Protein AF-A0A660T2W5-F1 (afdb_monomer_lite)

Sequence (142 aa):
MKIISVFLLFLIPVLGWSQSFDSVVNFDLELSTLSDPLVAGKAAEDGRIVILEGLVAGSEKAESEEGEGLIVTLIGGEWIGTSDVRSYSCRVFFNEEHLNKNFSEDGLIPAGSRLLIAARVTGFNDESGIPEARMVSYRVLD

pLDDT: mean 79.67, std 14.94, range [51.22, 95.19]

Foldseek 3Di:
DPPVVVVVVVVVVVVVVVVVVPQAEDAPDELVQCLDQVSLAVLQVSQHWYKYKFFFQWKDWDADPVGTWIWTKGWDWDDPDDPDIDIGIETETEDPVQQDPPDDPVSINDGRWIKTFGWGWNGADPVVSHTYTYTPHMDTDD

Structure (mmCIF, N/CA/C/O backbone):
data_AF-A0A660T2W5-F1
#
_entry.id   AF-A0A660T2W5-F1
#
loop_
_atom_site.group_PDB
_atom_site.id
_atom_site.type_symbol
_atom_site.label_atom_id
_atom_site.label_alt_id
_atom_site.label_comp_id
_atom_site.label_asym_id
_atom_site.label_entity_id
_atom_site.label_seq_id
_atom_site.pdbx_PDB_ins_code
_atom_site.Cartn_x
_atom_site.Cartn_y
_atom_site.Cartn_z
_atom_site.occupancy
_atom_site.B_iso_or_equiv
_atom_site.auth_seq_id
_atom_site.auth_comp_id
_atom_site.auth_asym_id
_atom_site.auth_atom_id
_atom_site.pdbx_PDB_model_num
ATOM 1 N N . MET A 1 1 ? 3.055 -15.323 49.703 1.00 51.22 1 MET A N 1
ATOM 2 C CA . MET A 1 1 ? 1.930 -15.143 48.751 1.00 51.22 1 MET A CA 1
ATOM 3 C C . MET A 1 1 ? 1.806 -13.703 48.209 1.00 51.22 1 MET A C 1
ATOM 5 O O . MET A 1 1 ? 0.698 -13.235 48.015 1.00 51.22 1 MET A O 1
ATOM 9 N N . LYS A 1 2 ? 2.906 -12.978 47.931 1.00 52.38 2 LYS A N 1
ATOM 10 C CA . LYS A 1 2 ? 2.855 -11.621 47.323 1.00 52.38 2 LYS A CA 1
ATOM 11 C C . LYS A 1 2 ? 3.426 -11.553 45.897 1.00 52.38 2 LYS A C 1
ATOM 13 O O . LYS A 1 2 ? 3.088 -10.648 45.152 1.00 52.38 2 LYS A O 1
ATOM 18 N N . ILE A 1 3 ? 4.236 -12.539 45.502 1.00 57.19 3 ILE A N 1
ATOM 19 C CA . ILE A 1 3 ? 4.917 -12.574 44.195 1.00 57.19 3 ILE A CA 1
ATOM 20 C C . ILE A 1 3 ? 3.963 -12.998 43.061 1.00 57.19 3 ILE A C 1
ATOM 22 O O . ILE A 1 3 ? 4.099 -12.536 41.935 1.00 57.19 3 ILE A O 1
ATOM 26 N N . ILE A 1 4 ? 2.934 -13.797 43.368 1.00 58.25 4 ILE A N 1
ATOM 27 C CA . ILE A 1 4 ? 1.972 -14.297 42.370 1.00 58.25 4 ILE A CA 1
ATOM 28 C C . ILE A 1 4 ? 1.059 -13.171 41.840 1.00 58.25 4 ILE A C 1
ATOM 30 O O . ILE A 1 4 ? 0.740 -13.156 40.656 1.00 58.25 4 ILE A O 1
ATOM 34 N N . SER A 1 5 ? 0.702 -12.177 42.667 1.00 54.88 5 SER A N 1
ATOM 35 C CA . SER A 1 5 ? -0.144 -11.050 42.226 1.00 54.88 5 SER A CA 1
ATOM 36 C C . SER A 1 5 ? 0.552 -10.099 41.254 1.00 54.88 5 SER A C 1
ATOM 38 O O . SER A 1 5 ? -0.116 -9.529 40.399 1.00 54.88 5 SER A O 1
ATOM 40 N N . VAL A 1 6 ? 1.874 -9.929 41.355 1.00 57.41 6 VAL A N 1
ATOM 41 C CA . VAL A 1 6 ? 2.623 -9.055 40.435 1.00 57.41 6 VAL A CA 1
ATOM 42 C C . VAL A 1 6 ? 2.719 -9.699 39.052 1.00 57.41 6 VAL A C 1
ATOM 44 O O . VAL A 1 6 ? 2.554 -9.018 38.049 1.00 57.41 6 VAL A O 1
ATOM 47 N N . PHE A 1 7 ? 2.890 -11.021 38.989 1.00 56.12 7 PHE A N 1
ATOM 48 C CA . PHE A 1 7 ? 2.974 -11.750 37.722 1.00 56.12 7 PHE A CA 1
ATOM 49 C C . PHE A 1 7 ? 1.648 -11.731 36.942 1.00 56.12 7 PHE A C 1
ATOM 51 O O . PHE A 1 7 ? 1.648 -11.608 35.720 1.00 56.12 7 PHE A O 1
ATOM 58 N N . LEU A 1 8 ? 0.509 -11.776 37.645 1.00 54.78 8 LEU A N 1
ATOM 59 C CA . LEU A 1 8 ? -0.813 -11.726 37.013 1.00 54.78 8 LEU A CA 1
ATOM 60 C C . LEU A 1 8 ? -1.106 -10.362 36.360 1.00 54.78 8 LEU A C 1
ATOM 62 O O . LEU A 1 8 ? -1.727 -10.312 35.304 1.00 54.78 8 LEU A O 1
ATOM 66 N N . LEU A 1 9 ? -0.624 -9.263 36.951 1.00 57.00 9 LEU A N 1
ATOM 67 C CA . LEU A 1 9 ? -0.808 -7.905 36.418 1.00 57.00 9 LEU A CA 1
ATOM 68 C C . LEU A 1 9 ? -0.011 -7.649 35.128 1.00 57.00 9 LEU A C 1
ATOM 70 O O . LEU A 1 9 ? -0.442 -6.847 34.306 1.00 57.00 9 LEU A O 1
ATOM 74 N N . PHE A 1 10 ? 1.101 -8.359 34.916 1.00 57.62 10 PHE A N 1
ATOM 75 C CA . PHE A 1 10 ? 1.877 -8.283 33.671 1.00 57.62 10 PHE A CA 1
ATOM 76 C C . PHE A 1 10 ? 1.311 -9.148 32.533 1.00 57.62 10 PHE A C 1
ATOM 78 O O . PHE A 1 10 ? 1.610 -8.887 31.373 1.00 57.62 10 PHE A O 1
ATOM 85 N N . LEU A 1 11 ? 0.474 -10.146 32.832 1.00 53.84 11 LEU A N 1
ATOM 86 C CA . LEU A 1 11 ? -0.113 -11.049 31.829 1.00 53.84 11 LEU A CA 1
ATOM 87 C C . LEU A 1 11 ? -1.359 -10.473 31.134 1.00 53.84 11 LEU A C 1
ATOM 89 O O . LEU A 1 11 ? -1.611 -10.778 29.971 1.00 53.84 11 LEU A O 1
ATOM 93 N N . ILE A 1 12 ? -2.117 -9.618 31.824 1.00 56.62 12 ILE A N 1
ATOM 94 C CA . ILE A 1 12 ? -3.342 -8.992 31.299 1.00 56.62 12 ILE A CA 1
ATOM 95 C C . ILE A 1 12 ? -3.088 -8.108 30.056 1.00 56.62 12 ILE A C 1
ATOM 97 O O . ILE A 1 12 ? -3.834 -8.259 29.087 1.00 56.62 12 ILE A O 1
ATOM 101 N N . PRO A 1 13 ? -2.064 -7.226 30.003 1.00 56.50 13 PRO A N 1
ATOM 102 C CA . PRO A 1 13 ? -1.839 -6.402 28.814 1.00 56.50 13 PRO A CA 1
ATOM 103 C C . PRO A 1 13 ? -1.401 -7.221 27.593 1.00 56.50 13 PRO A C 1
ATOM 105 O O . PRO A 1 13 ? -1.779 -6.885 26.477 1.00 56.50 13 PRO A O 1
ATOM 108 N N . VAL A 1 14 ? -0.674 -8.326 27.786 1.00 58.03 14 VAL A N 1
ATOM 109 C CA . VAL A 1 14 ? -0.156 -9.147 26.676 1.00 58.03 14 VAL A CA 1
ATOM 110 C C . VAL A 1 14 ? -1.285 -9.870 25.929 1.00 58.03 14 VAL A C 1
ATOM 112 O O . VAL A 1 14 ? -1.280 -9.907 24.702 1.00 58.03 14 VAL A O 1
ATOM 115 N N . LEU A 1 15 ? -2.282 -10.391 26.650 1.00 54.41 15 LEU A N 1
ATOM 116 C CA . LEU A 1 15 ? -3.408 -11.124 26.053 1.00 54.41 15 LEU A CA 1
ATOM 117 C C . LEU A 1 15 ? -4.446 -10.200 25.392 1.00 54.41 15 LEU A C 1
ATOM 119 O O . LEU A 1 15 ? -5.047 -10.565 24.385 1.00 54.41 15 LEU A O 1
ATOM 123 N N . GLY A 1 16 ? -4.650 -8.994 25.935 1.00 54.44 16 GLY A N 1
ATOM 124 C CA . GLY A 1 16 ? -5.563 -8.007 25.341 1.00 54.44 16 GLY A CA 1
ATOM 125 C C . GLY A 1 16 ? -5.010 -7.359 24.066 1.00 54.44 16 GLY A C 1
ATOM 126 O O . GLY A 1 16 ? -5.774 -6.990 23.171 1.00 54.44 16 GLY A O 1
ATOM 127 N N . TRP A 1 17 ? -3.681 -7.251 23.962 1.00 53.62 17 TRP A N 1
ATOM 128 C CA . TRP A 1 17 ? -3.011 -6.702 22.784 1.00 53.62 17 TRP A CA 1
ATOM 129 C C . TRP A 1 17 ? -3.039 -7.668 21.602 1.00 53.62 17 TRP A C 1
ATOM 131 O O . TRP A 1 17 ? -3.291 -7.218 20.490 1.00 53.62 17 TRP A O 1
ATOM 141 N N . SER A 1 18 ? -2.864 -8.978 21.816 1.00 53.75 18 SER A N 1
ATOM 142 C CA . SER A 1 18 ? -2.902 -9.947 20.711 1.00 53.75 18 SER A CA 1
ATOM 143 C C . SER A 1 18 ? -4.290 -10.045 20.068 1.00 53.75 18 SER A C 1
ATOM 145 O O . SER A 1 18 ? -4.387 -10.009 18.850 1.00 53.75 18 SER A O 1
ATOM 147 N N . GLN A 1 19 ? -5.379 -10.051 20.851 1.00 51.53 19 GLN A N 1
ATOM 148 C CA . GLN A 1 19 ? -6.743 -10.040 20.289 1.00 51.53 19 GLN A CA 1
ATOM 149 C C . GLN A 1 19 ? -7.075 -8.740 19.539 1.00 51.53 19 GLN A C 1
ATOM 151 O O . GLN A 1 19 ? -7.770 -8.764 18.522 1.00 51.53 19 GLN A O 1
ATOM 156 N N . SER A 1 20 ? -6.580 -7.597 20.021 1.00 53.81 20 SER A N 1
ATOM 157 C CA . SER A 1 20 ? -6.749 -6.318 19.317 1.00 53.81 20 SER A CA 1
ATOM 158 C C . SER A 1 20 ? -5.891 -6.249 18.050 1.00 53.81 20 SER A C 1
ATOM 160 O O . SER A 1 20 ? -6.306 -5.654 17.066 1.00 53.81 20 SER A O 1
ATOM 162 N N . PHE A 1 21 ? -4.717 -6.881 18.045 1.00 56.28 21 PHE A N 1
ATOM 163 C CA . PHE A 1 21 ? -3.838 -6.933 16.880 1.00 56.28 21 PHE A CA 1
ATOM 164 C C . PHE A 1 21 ? -4.400 -7.850 15.787 1.00 56.28 21 PHE A C 1
ATOM 166 O O . PHE A 1 21 ? -4.545 -7.404 14.653 1.00 56.28 21 PHE A O 1
ATOM 173 N N . ASP A 1 22 ? -4.821 -9.069 16.138 1.00 54.38 22 ASP A N 1
ATOM 174 C CA . ASP A 1 22 ? -5.412 -10.037 15.199 1.00 54.38 22 ASP A CA 1
ATOM 175 C C . ASP A 1 22 ? -6.765 -9.566 14.638 1.00 54.38 22 ASP A C 1
ATOM 177 O O . ASP A 1 22 ? -7.160 -9.946 13.540 1.00 54.38 22 ASP A O 1
ATOM 181 N N . SER A 1 23 ? -7.497 -8.719 15.372 1.00 59.47 23 SER A N 1
ATOM 182 C CA . SER A 1 23 ? -8.738 -8.122 14.856 1.00 59.47 23 SER A CA 1
ATOM 183 C C . SER A 1 23 ? -8.495 -6.951 13.902 1.00 59.47 23 SER A C 1
ATOM 185 O O . SER A 1 23 ? -9.382 -6.624 13.113 1.00 59.47 23 SER A O 1
ATOM 187 N N . VAL A 1 24 ? -7.310 -6.337 13.926 1.00 65.00 24 VAL A N 1
ATOM 188 C CA . VAL A 1 24 ? -6.973 -5.179 13.088 1.00 65.00 24 VAL A CA 1
ATOM 189 C C . VAL A 1 24 ? -6.133 -5.584 11.877 1.00 65.00 24 VAL A C 1
ATOM 191 O O . VAL A 1 24 ? -6.361 -5.039 10.799 1.00 65.00 24 VAL A O 1
ATOM 194 N N . VAL A 1 25 ? -5.204 -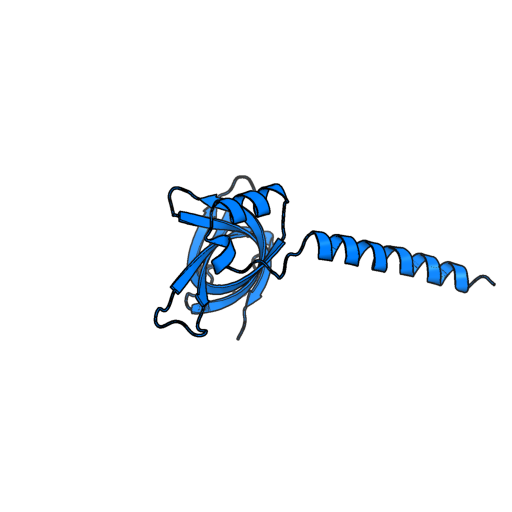6.535 12.020 1.00 72.94 25 VAL A N 1
ATOM 195 C CA . VAL A 1 25 ? -4.341 -7.007 10.929 1.00 72.94 25 VAL A CA 1
ATOM 196 C C . VAL A 1 25 ? -4.987 -8.188 10.210 1.00 72.94 25 VAL A C 1
ATOM 198 O O . VAL A 1 25 ? -5.199 -9.243 10.797 1.00 72.94 25 VAL A O 1
ATOM 201 N N . ASN A 1 26 ? -5.279 -8.017 8.924 1.00 75.25 26 ASN A N 1
ATOM 202 C CA . ASN A 1 26 ? -5.822 -9.055 8.064 1.00 75.25 26 ASN A CA 1
ATOM 203 C C . ASN A 1 26 ? -4.722 -9.597 7.139 1.00 75.25 26 ASN A C 1
ATOM 205 O O . ASN A 1 26 ? -4.265 -8.897 6.236 1.00 75.25 26 ASN A O 1
ATOM 209 N N . PHE A 1 27 ? -4.305 -10.840 7.389 1.00 77.12 27 PHE A N 1
ATOM 210 C CA . PHE A 1 27 ? -3.297 -11.546 6.591 1.00 77.12 27 PHE A CA 1
ATOM 211 C C . PHE A 1 27 ? -3.881 -12.256 5.362 1.00 77.12 27 PHE A C 1
ATOM 213 O O . PHE A 1 27 ? -3.116 -12.675 4.503 1.00 77.12 27 PHE A O 1
ATOM 220 N N . ASP A 1 28 ? -5.209 -12.369 5.264 1.00 77.56 28 ASP A N 1
ATOM 221 C CA . ASP A 1 28 ? -5.897 -13.006 4.133 1.00 77.56 28 ASP A CA 1
ATOM 222 C C . ASP A 1 28 ? -6.165 -12.015 2.980 1.00 77.56 28 ASP A C 1
ATOM 224 O O . ASP A 1 28 ? -6.682 -12.393 1.927 1.00 77.56 28 ASP A O 1
ATOM 228 N N . LEU A 1 29 ? -5.863 -10.724 3.177 1.00 80.88 29 LEU A N 1
ATOM 229 C CA . LEU A 1 29 ? -5.994 -9.688 2.154 1.00 80.88 29 LEU A CA 1
ATOM 230 C C . LEU A 1 29 ? -4.651 -9.425 1.481 1.00 80.88 29 LEU A C 1
ATOM 232 O O . LEU A 1 29 ? -3.742 -8.846 2.074 1.00 80.88 29 LEU A O 1
ATOM 236 N N . GLU A 1 30 ? -4.581 -9.788 0.207 1.00 84.06 30 GLU A N 1
ATOM 237 C CA . GLU A 1 30 ? -3.443 -9.543 -0.670 1.00 84.06 30 GLU A CA 1
ATOM 238 C C . GLU A 1 30 ? -3.778 -8.449 -1.701 1.00 84.06 30 GLU A C 1
ATOM 240 O O . GLU A 1 30 ? -4.926 -8.008 -1.832 1.00 84.06 30 GLU A O 1
ATOM 245 N N . LEU A 1 31 ? -2.773 -8.000 -2.464 1.00 82.50 31 LEU A N 1
ATOM 246 C CA . LEU A 1 31 ? -2.951 -6.978 -3.507 1.00 82.50 31 LEU A CA 1
ATOM 247 C C . LEU A 1 31 ? -3.994 -7.381 -4.560 1.00 82.50 31 LEU A C 1
ATOM 249 O O . LEU A 1 31 ? -4.729 -6.527 -5.054 1.00 82.50 31 LEU A O 1
ATOM 253 N N . SER A 1 32 ? -4.070 -8.670 -4.892 1.00 86.06 32 SER A N 1
ATOM 254 C CA . SER A 1 32 ? -5.053 -9.208 -5.832 1.00 86.06 32 SER A CA 1
ATOM 255 C C . SER A 1 32 ? -6.477 -9.043 -5.316 1.00 86.06 32 SER A C 1
ATOM 257 O O . SER A 1 32 ? -7.337 -8.537 -6.035 1.00 86.06 32 SER A O 1
ATOM 259 N N . THR A 1 33 ? -6.723 -9.373 -4.050 1.00 87.94 33 THR A N 1
ATOM 260 C CA . THR A 1 33 ? -8.040 -9.239 -3.421 1.00 87.94 33 THR A CA 1
ATOM 261 C C . THR A 1 33 ? -8.457 -7.776 -3.277 1.00 87.94 33 THR A C 1
ATOM 263 O O . THR A 1 33 ? -9.622 -7.446 -3.486 1.00 87.94 33 THR A O 1
ATOM 266 N N . LEU A 1 34 ? -7.513 -6.881 -2.966 1.00 89.56 34 LEU A N 1
ATOM 267 C CA . LEU A 1 34 ? -7.771 -5.439 -2.859 1.00 89.56 34 LEU A CA 1
ATOM 268 C C . LEU A 1 34 ? -8.044 -4.760 -4.209 1.00 89.56 34 LEU A C 1
ATOM 27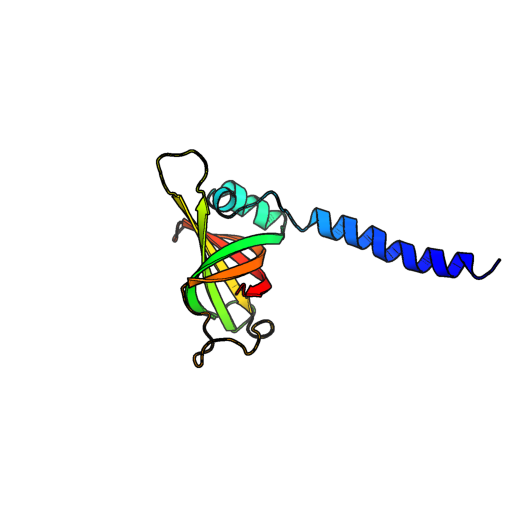0 O O . LEU A 1 34 ? -8.528 -3.632 -4.225 1.00 89.56 34 LEU A O 1
ATOM 274 N N . SER A 1 35 ? -7.763 -5.422 -5.335 1.00 89.38 35 SER A N 1
ATOM 275 C CA . SER A 1 35 ? -8.123 -4.893 -6.657 1.00 89.38 35 SER A CA 1
ATOM 276 C C . SER A 1 35 ? -9.635 -4.897 -6.928 1.00 89.38 35 SER A C 1
ATOM 278 O O . SER A 1 35 ? -10.082 -4.232 -7.860 1.00 89.38 35 SER A O 1
ATOM 280 N N . ASP A 1 36 ? -10.428 -5.596 -6.105 1.00 92.50 36 ASP A N 1
ATOM 281 C CA . ASP A 1 36 ? -11.888 -5.490 -6.098 1.00 92.50 36 ASP A CA 1
ATOM 282 C C . ASP A 1 36 ? -12.333 -4.261 -5.268 1.00 92.50 36 ASP A C 1
ATOM 284 O O . ASP A 1 36 ? -12.090 -4.223 -4.052 1.00 92.50 36 ASP A O 1
ATOM 288 N N . PRO A 1 37 ? -13.030 -3.275 -5.872 1.00 93.12 37 PRO A N 1
ATOM 289 C CA . PRO A 1 37 ? -13.487 -2.069 -5.179 1.00 93.12 37 PRO A CA 1
ATOM 290 C C . PRO A 1 37 ? -14.355 -2.348 -3.947 1.00 93.12 37 PRO A C 1
ATOM 292 O O . PRO A 1 37 ? -14.262 -1.631 -2.950 1.00 93.12 37 PRO A O 1
ATOM 295 N N . LEU A 1 38 ? -15.187 -3.397 -3.981 1.00 94.50 38 LEU A N 1
ATOM 296 C CA . LEU A 1 38 ? -16.068 -3.742 -2.862 1.00 94.50 38 LEU A CA 1
ATOM 297 C C . LEU A 1 38 ? -15.268 -4.273 -1.672 1.00 94.50 38 LEU A C 1
ATOM 299 O O . LEU A 1 38 ? -15.592 -3.978 -0.519 1.00 94.50 38 LEU A O 1
ATOM 303 N N . VAL A 1 39 ? -14.215 -5.045 -1.946 1.00 93.69 39 VAL A N 1
ATOM 304 C CA . VAL A 1 39 ? -13.321 -5.571 -0.911 1.00 93.69 39 VAL A CA 1
ATOM 305 C C . VAL A 1 39 ? -12.510 -4.437 -0.294 1.00 93.69 39 VAL A C 1
ATOM 307 O O . VAL A 1 39 ? -12.477 -4.318 0.932 1.00 93.69 39 VAL A O 1
ATOM 310 N N . ALA A 1 40 ? -11.903 -3.583 -1.121 1.00 93.00 40 ALA A N 1
ATOM 311 C CA . ALA A 1 40 ? -11.125 -2.439 -0.654 1.00 93.00 40 ALA A CA 1
ATOM 312 C C . ALA A 1 40 ? -11.979 -1.454 0.161 1.00 93.00 40 ALA A C 1
ATOM 314 O O . ALA A 1 40 ? -11.570 -1.044 1.248 1.00 93.00 40 ALA A O 1
ATOM 315 N N . GLY A 1 41 ? -13.190 -1.135 -0.310 1.00 93.56 41 GLY A N 1
ATOM 316 C CA . GLY A 1 41 ? -14.130 -0.268 0.403 1.00 93.56 41 GLY A CA 1
ATOM 317 C C . GLY A 1 41 ? -14.508 -0.825 1.774 1.00 93.56 41 GLY A C 1
ATOM 318 O O . GLY A 1 41 ? -14.381 -0.133 2.782 1.00 93.56 41 GLY A O 1
ATOM 319 N N . LYS A 1 42 ? -14.866 -2.112 1.848 1.00 93.19 42 LYS A N 1
ATOM 320 C CA . LYS A 1 42 ? -15.186 -2.755 3.129 1.00 93.19 42 LYS A CA 1
ATOM 321 C C . LYS A 1 42 ? -13.986 -2.812 4.078 1.00 93.19 42 LYS A C 1
ATOM 323 O O . LYS A 1 42 ? -14.136 -2.598 5.277 1.00 93.19 42 LYS A O 1
ATOM 328 N N . ALA A 1 43 ? -12.791 -3.096 3.561 1.00 91.38 43 ALA A N 1
ATOM 329 C CA . ALA A 1 43 ? -11.572 -3.099 4.365 1.00 91.38 43 ALA A CA 1
ATOM 330 C C . ALA A 1 43 ? -11.253 -1.702 4.931 1.00 91.38 43 ALA A C 1
ATOM 332 O O . ALA A 1 43 ? -10.782 -1.605 6.067 1.00 91.38 43 ALA A O 1
ATOM 333 N N . ALA A 1 44 ? -11.547 -0.641 4.171 1.00 93.25 44 ALA A N 1
ATOM 334 C CA . ALA A 1 44 ? -11.418 0.739 4.622 1.00 93.25 44 ALA A CA 1
ATOM 335 C C . ALA A 1 44 ? -12.441 1.098 5.712 1.00 93.25 44 ALA A C 1
ATOM 337 O O . ALA A 1 44 ? -12.051 1.636 6.747 1.00 93.25 44 ALA A O 1
ATOM 338 N N . GLU A 1 45 ? -13.720 0.747 5.529 1.00 93.50 45 GLU A N 1
ATOM 339 C CA . GLU A 1 45 ? -14.783 0.959 6.529 1.00 93.50 45 GLU A CA 1
ATOM 340 C C . GLU A 1 45 ? -14.464 0.279 7.867 1.00 93.50 45 GLU A C 1
ATOM 342 O O . GLU A 1 45 ? -14.619 0.873 8.935 1.00 93.50 45 GLU A O 1
ATOM 347 N N . ASP A 1 46 ? -13.953 -0.950 7.805 1.00 90.81 46 ASP A N 1
ATOM 348 C CA . ASP A 1 46 ? -13.526 -1.722 8.971 1.00 90.81 46 ASP A CA 1
ATOM 349 C C . ASP A 1 46 ? -12.200 -1.211 9.581 1.00 90.81 46 ASP A C 1
ATOM 351 O O . ASP A 1 46 ? -11.772 -1.691 10.635 1.00 90.81 46 ASP A O 1
ATOM 355 N N . GLY A 1 47 ? -11.503 -0.281 8.918 1.00 88.81 47 GLY A N 1
ATOM 356 C CA . GLY A 1 47 ? -10.203 0.230 9.347 1.00 88.81 47 GLY A CA 1
ATOM 357 C C . GLY A 1 47 ? -9.117 -0.847 9.413 1.00 88.81 47 GLY A C 1
ATOM 358 O O . GLY A 1 47 ? -8.274 -0.807 10.319 1.00 88.81 47 GLY A O 1
ATOM 359 N N . ARG A 1 48 ? -9.141 -1.817 8.490 1.00 88.75 48 ARG A N 1
ATOM 360 C CA . ARG A 1 48 ? -8.206 -2.950 8.470 1.00 88.75 48 ARG A CA 1
ATOM 361 C C . ARG A 1 48 ? -6.791 -2.498 8.142 1.00 88.75 48 ARG A C 1
ATOM 363 O O . ARG A 1 48 ? -6.568 -1.674 7.255 1.00 88.75 48 ARG A O 1
ATOM 370 N N . ILE A 1 49 ? -5.836 -3.100 8.836 1.00 90.19 49 ILE A N 1
ATOM 371 C CA . ILE A 1 49 ? -4.428 -3.104 8.459 1.00 90.19 49 ILE A CA 1
ATOM 372 C C . ILE A 1 49 ? -4.176 -4.379 7.657 1.00 90.19 49 ILE A C 1
ATOM 374 O O . ILE A 1 49 ? -4.616 -5.456 8.041 1.00 90.19 49 ILE A O 1
ATOM 378 N N . VAL A 1 50 ? -3.469 -4.262 6.547 1.00 90.88 50 VAL A N 1
ATOM 379 C CA . VAL A 1 50 ? -3.082 -5.366 5.669 1.00 90.88 50 VAL A CA 1
ATOM 380 C C . VAL A 1 50 ? -1.566 -5.423 5.559 1.00 90.88 50 VAL A C 1
ATOM 382 O O . VAL A 1 50 ? -0.886 -4.413 5.768 1.00 90.88 50 VAL A O 1
ATOM 385 N N . ILE A 1 51 ? -1.038 -6.601 5.240 1.00 90.12 51 ILE A N 1
ATOM 386 C CA . ILE A 1 51 ? 0.380 -6.780 4.932 1.00 90.12 51 ILE A CA 1
ATOM 387 C C . ILE A 1 51 ? 0.532 -6.833 3.415 1.00 90.12 51 ILE A C 1
ATOM 389 O O . ILE A 1 51 ? 0.142 -7.800 2.773 1.00 90.12 51 ILE A O 1
ATOM 393 N N . LEU A 1 52 ? 1.090 -5.771 2.846 1.00 90.31 52 LEU A N 1
ATOM 394 C CA . LEU A 1 52 ? 1.348 -5.643 1.421 1.00 90.31 52 LEU A CA 1
ATOM 395 C C . LEU A 1 52 ? 2.801 -5.984 1.140 1.00 90.31 52 LEU A C 1
ATOM 397 O O . LEU A 1 52 ? 3.714 -5.355 1.676 1.00 90.31 52 LEU A O 1
ATOM 401 N N . GLU A 1 53 ? 3.011 -6.942 0.253 1.00 88.88 53 GLU A N 1
ATOM 402 C CA . GLU A 1 53 ? 4.320 -7.230 -0.303 1.00 88.88 53 GLU A CA 1
ATOM 403 C C . GLU A 1 53 ? 4.315 -6.931 -1.801 1.00 88.88 53 GLU A C 1
ATOM 405 O O . GLU A 1 53 ? 3.425 -7.364 -2.532 1.00 88.88 53 GLU A O 1
ATOM 410 N N . GLY A 1 54 ? 5.310 -6.181 -2.268 1.00 89.50 54 GLY A N 1
ATOM 411 C CA . GLY A 1 54 ? 5.409 -5.841 -3.680 1.00 89.50 54 GLY A CA 1
ATOM 412 C C . GLY A 1 54 ? 6.713 -5.156 -4.050 1.00 89.50 54 GLY A C 1
ATOM 413 O O . GLY A 1 54 ? 7.536 -4.807 -3.200 1.00 89.50 54 GLY A O 1
ATOM 414 N N . LEU A 1 55 ? 6.893 -4.966 -5.351 1.00 91.88 55 LEU A N 1
ATOM 415 C CA . LEU A 1 55 ? 7.954 -4.140 -5.910 1.00 91.88 55 LEU A CA 1
ATOM 416 C C . LEU A 1 55 ? 7.465 -2.698 -6.025 1.00 91.88 55 LEU A C 1
ATOM 418 O O . LEU A 1 55 ? 6.303 -2.451 -6.337 1.00 91.88 55 LEU A O 1
ATOM 422 N N . VAL A 1 56 ? 8.352 -1.732 -5.822 1.00 91.94 56 VAL A N 1
ATOM 423 C CA . VAL A 1 56 ? 8.045 -0.326 -6.091 1.00 91.94 56 VAL A CA 1
ATOM 424 C C . VAL A 1 56 ? 8.031 -0.100 -7.598 1.00 91.94 56 VAL A C 1
ATOM 426 O O . VAL A 1 56 ? 9.062 -0.217 -8.256 1.00 91.94 56 VAL A O 1
ATOM 429 N N . ALA A 1 57 ? 6.870 0.242 -8.151 1.00 91.94 57 ALA A N 1
ATOM 430 C CA . ALA A 1 57 ? 6.740 0.676 -9.540 1.00 91.94 57 ALA A CA 1
ATOM 431 C C . ALA A 1 57 ? 7.172 2.141 -9.711 1.00 91.94 57 ALA A C 1
ATOM 433 O O . ALA A 1 57 ? 7.760 2.509 -10.725 1.00 91.94 57 ALA A O 1
ATOM 434 N N . GLY A 1 58 ? 6.915 2.968 -8.696 1.00 91.50 58 GLY A N 1
ATOM 435 C CA . GLY A 1 58 ? 7.316 4.367 -8.652 1.00 91.50 58 GLY A CA 1
ATOM 436 C C . GLY A 1 58 ? 6.961 5.011 -7.318 1.00 91.50 58 GLY A C 1
ATOM 437 O O . GLY A 1 58 ? 6.167 4.468 -6.545 1.00 91.50 58 GLY A O 1
ATOM 438 N N . SER A 1 59 ? 7.550 6.172 -7.055 1.00 90.94 59 SER A N 1
ATOM 439 C CA . SER A 1 59 ? 7.228 6.978 -5.884 1.00 90.94 59 SER A CA 1
ATOM 440 C C . SER A 1 59 ? 7.249 8.463 -6.217 1.00 90.94 59 SER A C 1
ATOM 442 O O . SER A 1 59 ? 8.152 8.916 -6.921 1.00 90.94 59 SER A O 1
ATOM 444 N N . GLU A 1 60 ? 6.297 9.210 -5.677 1.00 91.44 60 GLU A N 1
ATOM 445 C CA . GLU A 1 60 ? 6.125 10.643 -5.909 1.00 91.44 60 GLU A CA 1
ATOM 446 C C . GLU A 1 60 ? 5.826 11.362 -4.595 1.00 91.44 60 GLU A C 1
ATOM 448 O O . GLU A 1 60 ? 5.163 10.811 -3.714 1.00 91.44 60 GLU A O 1
ATOM 453 N N . LYS A 1 61 ? 6.322 12.593 -4.445 1.00 90.06 61 LYS A N 1
ATOM 454 C CA . LYS A 1 61 ? 5.962 13.429 -3.295 1.00 90.06 61 LYS A CA 1
ATOM 455 C C . LYS A 1 61 ? 4.503 13.849 -3.420 1.00 90.06 61 LYS A C 1
ATOM 457 O O . LYS A 1 61 ? 4.054 14.183 -4.515 1.00 90.06 61 LYS A O 1
ATOM 462 N N . ALA A 1 62 ? 3.791 13.851 -2.305 1.00 89.75 62 ALA A N 1
ATOM 463 C CA . ALA A 1 62 ? 2.396 14.253 -2.255 1.00 89.75 62 ALA A CA 1
ATOM 464 C C . ALA A 1 62 ? 2.095 15.001 -0.958 1.00 89.75 62 ALA A C 1
ATOM 466 O O . ALA A 1 62 ? 2.714 14.750 0.075 1.00 89.75 62 ALA A O 1
ATOM 467 N N . GLU A 1 63 ? 1.105 15.881 -1.019 1.00 87.44 63 GLU A N 1
ATOM 468 C CA . GLU A 1 63 ? 0.477 16.477 0.155 1.00 87.44 63 GLU A CA 1
ATOM 469 C C . GLU A 1 63 ? -0.868 15.802 0.408 1.00 87.44 63 GLU A C 1
ATOM 471 O O . GLU A 1 63 ? -1.622 15.500 -0.519 1.00 87.44 63 GLU A O 1
ATOM 476 N N . SER A 1 64 ? -1.169 15.580 1.682 1.00 82.25 64 SER A N 1
ATOM 477 C CA . SER A 1 64 ? -2.471 15.127 2.159 1.00 82.25 64 SER A CA 1
ATOM 478 C C . SER A 1 64 ? -2.976 16.063 3.256 1.00 82.25 64 SER A C 1
ATOM 480 O O . SER A 1 64 ? -2.243 16.929 3.733 1.00 82.25 64 SER A O 1
ATOM 482 N N . GLU A 1 65 ? -4.209 15.856 3.720 1.00 79.75 65 GLU A N 1
ATOM 483 C CA . GLU A 1 65 ? -4.759 16.595 4.869 1.00 79.75 65 GLU A CA 1
ATOM 484 C C . GLU A 1 65 ? -3.907 16.461 6.146 1.00 79.75 65 GLU A C 1
ATOM 486 O O . GLU A 1 65 ? -3.972 17.315 7.028 1.00 79.75 65 GLU A O 1
ATOM 491 N N . GLU A 1 66 ? -3.090 15.410 6.244 1.00 69.44 66 GLU A N 1
ATOM 492 C CA . GLU A 1 66 ? -2.217 15.128 7.388 1.00 69.44 66 GLU A CA 1
ATOM 493 C C . GLU A 1 66 ? -0.772 15.608 7.186 1.00 69.44 66 GLU A C 1
ATOM 495 O O . GLU A 1 66 ? 0.064 15.409 8.066 1.00 69.44 66 GLU A O 1
ATOM 500 N N . GLY A 1 67 ? -0.482 16.259 6.055 1.00 82.12 67 GLY A N 1
ATOM 501 C CA . GLY A 1 67 ? 0.817 16.852 5.746 1.00 82.12 67 GLY A CA 1
ATOM 502 C C . GLY A 1 67 ? 1.500 16.262 4.514 1.00 82.12 67 GLY A C 1
ATOM 503 O O . GLY A 1 67 ? 0.899 15.527 3.722 1.00 82.12 67 GLY A O 1
ATOM 504 N N . GLU A 1 68 ? 2.772 16.628 4.362 1.00 87.38 68 GLU A N 1
ATOM 505 C CA . GLU A 1 68 ? 3.651 16.166 3.291 1.00 87.38 68 GLU A CA 1
ATOM 506 C C . GLU A 1 68 ? 4.046 14.693 3.479 1.00 87.38 68 GLU A C 1
ATOM 508 O O . GLU A 1 68 ? 4.174 14.162 4.590 1.00 87.38 68 GLU A O 1
ATOM 513 N N . GLY A 1 69 ? 4.245 14.009 2.358 1.00 88.81 69 GLY A N 1
ATOM 514 C CA . GLY A 1 69 ? 4.625 12.611 2.349 1.00 88.81 69 GLY A CA 1
ATOM 515 C C . GLY A 1 69 ? 4.980 12.095 0.964 1.00 88.81 69 GLY A C 1
ATOM 516 O O . GLY A 1 69 ? 5.264 12.844 0.026 1.00 88.81 69 GLY A O 1
ATOM 517 N N . LEU A 1 70 ? 4.973 10.774 0.848 1.00 91.19 70 LEU A N 1
ATOM 518 C CA . LEU A 1 70 ? 5.330 10.052 -0.362 1.00 91.19 70 LEU A CA 1
ATOM 519 C C . LEU A 1 70 ? 4.209 9.086 -0.735 1.00 91.19 70 LEU A C 1
ATOM 521 O O . LEU A 1 70 ? 3.815 8.250 0.075 1.00 91.19 70 LEU A O 1
ATOM 525 N N . ILE A 1 71 ? 3.725 9.155 -1.970 1.00 92.12 71 ILE A N 1
ATOM 526 C CA . ILE A 1 71 ? 2.902 8.097 -2.549 1.00 92.12 71 ILE A CA 1
ATOM 527 C C . ILE A 1 71 ? 3.837 7.097 -3.208 1.00 92.12 71 ILE A C 1
ATOM 529 O O . ILE A 1 71 ? 4.587 7.432 -4.122 1.00 92.12 71 ILE A O 1
ATOM 533 N N . VAL A 1 72 ? 3.778 5.853 -2.750 1.00 91.06 72 VAL A N 1
ATOM 534 C CA . VAL A 1 72 ? 4.524 4.727 -3.306 1.00 91.06 72 VAL A CA 1
ATOM 535 C C . VAL A 1 72 ? 3.537 3.812 -4.005 1.00 91.06 72 VAL A C 1
ATOM 537 O O . VAL A 1 72 ? 2.599 3.309 -3.389 1.00 91.06 72 VAL A O 1
ATOM 540 N N . THR A 1 73 ? 3.749 3.581 -5.295 1.00 94.06 73 THR A N 1
ATOM 541 C CA . THR A 1 73 ? 2.965 2.602 -6.048 1.00 94.06 73 THR A CA 1
ATOM 542 C C . THR A 1 73 ? 3.651 1.251 -5.937 1.00 94.06 73 THR A C 1
ATOM 544 O O . THR A 1 73 ? 4.737 1.054 -6.487 1.00 94.06 73 THR A O 1
ATOM 547 N N . LEU A 1 74 ? 3.021 0.328 -5.218 1.00 92.38 74 LEU A N 1
ATOM 548 C CA . LEU A 1 74 ? 3.424 -1.069 -5.184 1.00 92.38 74 LEU A CA 1
ATOM 549 C C . LEU A 1 74 ? 2.802 -1.824 -6.348 1.00 92.38 74 LEU A C 1
ATOM 551 O O . LEU A 1 74 ? 1.636 -1.605 -6.666 1.00 92.38 74 LEU A O 1
ATOM 555 N N . ILE A 1 75 ? 3.567 -2.748 -6.920 1.00 91.31 75 ILE A N 1
ATOM 556 C CA . ILE A 1 75 ? 3.093 -3.744 -7.870 1.00 91.31 75 ILE A CA 1
ATOM 557 C C . ILE A 1 75 ? 3.443 -5.141 -7.357 1.00 91.31 75 ILE A C 1
ATOM 559 O O . ILE A 1 75 ? 4.588 -5.432 -7.001 1.00 91.31 75 ILE A O 1
ATOM 563 N N . GLY A 1 76 ? 2.440 -6.006 -7.303 1.00 85.69 76 GLY A N 1
ATOM 564 C CA . GLY A 1 76 ? 2.575 -7.427 -7.008 1.00 85.69 76 GLY A CA 1
ATOM 565 C C . GLY A 1 76 ? 2.000 -8.247 -8.154 1.00 85.69 76 GLY A C 1
ATOM 566 O O . GLY A 1 76 ? 1.179 -7.754 -8.927 1.00 85.69 76 GLY A O 1
ATOM 567 N N . GLY A 1 77 ? 2.433 -9.494 -8.288 1.00 76.69 77 GLY A N 1
ATOM 568 C CA . GLY A 1 77 ? 1.880 -10.406 -9.281 1.00 76.69 77 GLY A CA 1
ATOM 569 C C . GLY A 1 77 ? 1.685 -11.794 -8.701 1.00 76.69 77 GLY A C 1
ATOM 570 O O . GLY A 1 77 ? 2.494 -12.254 -7.900 1.00 76.69 77 GLY A O 1
ATOM 571 N N . GLU A 1 78 ? 0.628 -12.466 -9.138 1.00 66.94 78 GLU A N 1
ATOM 572 C CA . GLU A 1 78 ? 0.371 -13.863 -8.796 1.00 66.94 78 GLU A CA 1
ATOM 573 C C . GLU A 1 78 ? 0.920 -14.764 -9.908 1.00 66.94 78 GLU A C 1
ATOM 575 O O . GLU A 1 78 ? 0.630 -14.569 -11.090 1.00 66.94 78 GLU A O 1
ATOM 580 N N . TRP A 1 79 ? 1.743 -15.742 -9.523 1.00 56.88 79 TRP A N 1
ATOM 581 C CA . TRP A 1 79 ? 2.410 -16.694 -10.419 1.00 56.88 79 TRP A CA 1
ATOM 582 C C . TRP A 1 79 ? 2.133 -18.133 -9.970 1.00 56.88 79 TRP A C 1
ATOM 584 O O . TRP A 1 79 ? 3.061 -18.901 -9.731 1.00 56.88 79 TRP A O 1
ATOM 594 N N . ILE A 1 80 ? 0.875 -18.538 -9.789 1.00 51.50 80 ILE A N 1
ATOM 595 C CA . ILE A 1 80 ? 0.584 -19.956 -9.525 1.00 51.50 80 ILE A CA 1
ATOM 596 C C . ILE A 1 80 ? -0.553 -20.445 -10.422 1.00 51.50 80 ILE A C 1
ATOM 598 O O . ILE A 1 80 ? -1.716 -20.124 -10.218 1.00 51.50 80 ILE A O 1
ATOM 602 N N . GLY A 1 81 ? -0.201 -21.292 -11.395 1.00 53.44 81 GLY A N 1
ATOM 603 C CA . GLY A 1 81 ? -1.141 -22.197 -12.066 1.00 53.44 81 GLY A CA 1
ATOM 604 C C . GLY A 1 81 ? -1.982 -21.625 -13.213 1.00 53.44 81 GLY A C 1
ATOM 605 O O . GLY A 1 81 ? -2.796 -22.364 -13.762 1.00 53.44 81 GLY A O 1
ATOM 606 N N . THR A 1 82 ? -1.787 -20.369 -13.617 1.00 53.56 82 THR A N 1
ATOM 607 C CA . THR A 1 82 ? -2.515 -19.740 -14.733 1.00 53.56 82 THR A CA 1
ATOM 608 C C . THR A 1 82 ? -1.581 -19.388 -15.890 1.00 53.56 82 THR A C 1
ATOM 610 O O . THR A 1 82 ? -0.417 -19.058 -15.690 1.00 53.56 82 THR A O 1
ATOM 613 N N . SER A 1 83 ? -2.085 -19.467 -17.124 1.00 55.12 83 SER A N 1
ATOM 614 C CA . SER A 1 83 ? -1.361 -19.065 -18.342 1.00 55.12 83 SER A CA 1
ATOM 615 C C . SER A 1 83 ? -1.127 -17.554 -18.450 1.00 55.12 83 SER A C 1
ATOM 617 O O . SER A 1 83 ? -0.321 -17.129 -19.275 1.00 55.12 83 SER A O 1
ATOM 619 N N . ASP A 1 84 ? -1.808 -16.763 -17.616 1.00 55.84 84 ASP A N 1
ATOM 620 C CA . ASP A 1 84 ? -1.759 -15.304 -17.625 1.00 55.84 84 ASP A CA 1
ATOM 621 C C . ASP A 1 84 ? -1.046 -14.781 -16.377 1.00 55.84 84 ASP A C 1
ATOM 623 O O . ASP A 1 84 ? -1.388 -15.154 -15.252 1.00 55.84 84 ASP A O 1
ATOM 627 N N . VAL A 1 85 ? -0.087 -13.878 -16.592 1.00 65.06 85 VAL A N 1
ATOM 628 C CA . VAL A 1 85 ? 0.547 -13.084 -15.537 1.00 65.06 85 VAL A CA 1
ATOM 629 C C . VAL A 1 85 ? -0.328 -11.861 -15.291 1.00 65.06 85 VAL A C 1
ATOM 631 O O . VAL A 1 85 ? -0.510 -11.039 -16.190 1.00 65.06 85 VAL A O 1
ATOM 634 N N . ARG A 1 86 ? -0.873 -11.735 -14.078 1.00 76.12 86 ARG A N 1
ATOM 635 C CA . ARG A 1 86 ? -1.630 -10.552 -13.653 1.00 76.12 86 ARG A CA 1
ATOM 636 C C . ARG A 1 86 ? -0.801 -9.727 -12.688 1.00 76.12 86 ARG A C 1
ATOM 638 O O . ARG A 1 86 ? -0.170 -10.274 -11.786 1.00 76.12 86 ARG A O 1
ATOM 645 N N . SER A 1 87 ? -0.813 -8.417 -12.897 1.00 84.50 87 SER A N 1
ATOM 646 C CA . SER A 1 87 ? -0.218 -7.446 -11.990 1.00 84.50 87 SER A CA 1
ATOM 647 C C . SER A 1 87 ? -1.312 -6.673 -11.274 1.00 84.50 87 SER A C 1
ATOM 649 O O . SER A 1 87 ? -2.236 -6.177 -11.921 1.00 84.50 87 SER A O 1
ATOM 651 N N . TYR A 1 88 ? -1.161 -6.520 -9.969 1.00 88.06 88 TYR A N 1
ATOM 652 C CA . TYR A 1 88 ? -2.053 -5.746 -9.122 1.00 88.06 88 TYR A CA 1
ATOM 653 C C . TYR A 1 88 ? -1.261 -4.620 -8.478 1.00 88.06 88 TYR A C 1
ATOM 655 O O . TYR A 1 88 ? -0.121 -4.825 -8.050 1.00 88.06 88 TYR A O 1
ATOM 663 N N . SER A 1 89 ? -1.869 -3.441 -8.420 1.00 92.81 89 SER A N 1
ATOM 664 C CA . SER A 1 89 ? -1.230 -2.241 -7.897 1.00 92.81 89 SER A CA 1
ATOM 665 C C . SER A 1 89 ? -1.930 -1.761 -6.636 1.00 92.81 89 SER A C 1
ATOM 667 O O . SER A 1 89 ? -3.132 -1.951 -6.483 1.00 92.81 89 SER A O 1
ATOM 669 N N . CYS A 1 90 ? -1.191 -1.097 -5.755 1.00 93.75 90 CYS A N 1
ATOM 670 C CA . CYS A 1 90 ? -1.753 -0.336 -4.644 1.00 93.75 90 CYS A CA 1
ATOM 671 C C . CYS A 1 90 ? -0.932 0.934 -4.440 1.00 93.75 90 CYS A C 1
ATOM 673 O O . CYS A 1 90 ? 0.302 0.892 -4.480 1.00 93.75 90 CYS A O 1
ATOM 675 N N . ARG A 1 91 ? -1.611 2.065 -4.235 1.00 95.19 91 ARG A N 1
ATOM 676 C CA . ARG A 1 91 ? -0.962 3.325 -3.863 1.00 95.19 91 ARG A CA 1
ATOM 677 C C . ARG A 1 91 ? -0.940 3.424 -2.349 1.00 95.19 91 ARG A C 1
ATOM 679 O O . ARG A 1 91 ? -1.983 3.401 -1.703 1.00 95.19 91 ARG A O 1
ATOM 686 N N . VAL A 1 92 ? 0.255 3.540 -1.790 1.00 93.94 92 VAL A N 1
ATOM 687 C CA . VAL A 1 92 ? 0.452 3.630 -0.349 1.00 93.94 92 VAL A CA 1
ATOM 688 C C . VAL A 1 92 ? 1.030 4.994 -0.010 1.00 93.94 92 VAL A C 1
ATOM 690 O O . VAL A 1 92 ? 2.098 5.346 -0.504 1.00 93.94 92 VAL A O 1
ATOM 693 N N . PHE A 1 93 ? 0.341 5.753 0.838 1.00 93.81 93 PHE A N 1
ATOM 694 C CA . PHE A 1 93 ? 0.843 7.022 1.357 1.00 93.81 93 PHE A CA 1
ATOM 695 C C . PHE A 1 93 ? 1.738 6.803 2.579 1.00 93.81 93 PHE A C 1
ATOM 697 O O . PHE A 1 93 ? 1.366 6.094 3.517 1.00 93.81 93 PHE A O 1
ATOM 704 N N . PHE A 1 94 ? 2.910 7.427 2.571 1.00 91.31 94 PHE A N 1
ATOM 705 C CA . PHE A 1 94 ? 3.887 7.423 3.650 1.00 91.31 94 PHE A CA 1
ATOM 706 C C . PHE A 1 94 ? 4.016 8.843 4.198 1.00 91.31 94 PHE A C 1
ATOM 708 O O . PHE A 1 94 ? 4.453 9.736 3.475 1.00 91.31 94 PHE A O 1
ATOM 715 N N . ASN A 1 95 ? 3.702 9.040 5.478 1.00 87.19 95 ASN A N 1
ATOM 716 C CA . ASN A 1 95 ? 3.934 10.323 6.144 1.00 87.19 95 ASN A CA 1
ATOM 717 C C . ASN A 1 95 ? 5.439 10.569 6.302 1.00 87.19 95 ASN A C 1
ATOM 719 O O . ASN A 1 95 ? 6.175 9.643 6.657 1.00 87.19 95 ASN A O 1
ATOM 723 N N . GLU A 1 96 ? 5.876 11.817 6.129 1.00 81.31 96 GLU A N 1
ATOM 724 C CA . GLU A 1 96 ? 7.291 12.196 6.218 1.00 81.31 96 GLU A CA 1
ATOM 725 C C . GLU A 1 96 ? 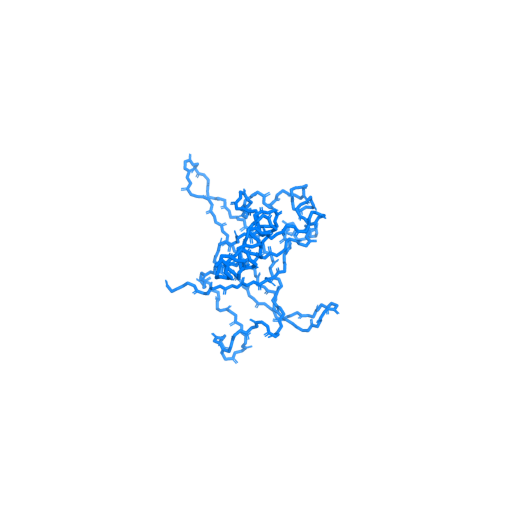7.951 11.791 7.549 1.00 81.31 96 GLU A C 1
ATOM 727 O O . GLU A 1 96 ? 9.081 11.315 7.568 1.00 81.31 96 GLU A O 1
ATOM 732 N N . GLU A 1 97 ? 7.227 11.863 8.668 1.00 76.06 97 GLU A N 1
ATOM 733 C CA . GLU A 1 97 ? 7.753 11.473 9.987 1.00 76.06 97 GLU A CA 1
ATOM 734 C C . GLU A 1 97 ? 8.177 9.996 10.080 1.00 76.06 97 GLU A C 1
ATOM 736 O O . GLU A 1 97 ? 9.023 9.636 10.899 1.00 76.06 97 GLU A O 1
ATOM 741 N N . HIS A 1 98 ? 7.590 9.134 9.247 1.00 71.25 98 HIS A N 1
ATOM 742 C CA . HIS A 1 98 ? 7.843 7.693 9.245 1.00 71.25 98 HIS A CA 1
ATOM 743 C C . HIS A 1 98 ? 8.849 7.275 8.166 1.00 71.25 98 HIS A C 1
ATOM 745 O O . HIS A 1 98 ? 9.225 6.104 8.085 1.00 71.25 98 HIS A O 1
ATOM 751 N N . LEU A 1 99 ? 9.293 8.216 7.334 1.00 73.50 99 LEU A N 1
ATOM 752 C CA . LEU A 1 99 ? 10.301 8.001 6.311 1.00 73.50 99 LEU A CA 1
ATOM 753 C C . LEU A 1 99 ? 11.688 7.885 6.996 1.00 73.50 99 LEU A C 1
ATOM 755 O O . LEU A 1 99 ? 12.259 8.862 7.474 1.00 73.50 99 LEU A O 1
ATOM 759 N N . ASN A 1 100 ? 12.280 6.680 7.025 1.00 65.50 100 ASN A N 1
ATOM 760 C CA . ASN A 1 100 ? 13.675 6.500 7.467 1.00 65.50 100 ASN A CA 1
ATOM 761 C C . ASN A 1 100 ? 14.653 7.178 6.497 1.00 65.50 100 ASN A C 1
ATOM 763 O O . ASN A 1 100 ? 14.525 7.010 5.297 1.00 65.50 100 ASN A O 1
ATOM 767 N N . LYS A 1 101 ? 15.730 7.807 6.982 1.00 57.59 101 LYS A N 1
ATOM 768 C CA . LYS A 1 101 ? 16.750 8.521 6.167 1.00 57.59 101 LYS A CA 1
ATOM 769 C C . LYS A 1 101 ? 17.469 7.717 5.053 1.00 57.59 101 LYS A C 1
ATOM 771 O O . LYS A 1 101 ? 18.366 8.258 4.421 1.00 57.59 101 LYS A O 1
ATOM 776 N N . ASN A 1 102 ? 17.107 6.460 4.806 1.00 55.34 102 ASN A N 1
ATOM 777 C CA . ASN A 1 102 ? 17.723 5.568 3.818 1.00 55.34 102 ASN A CA 1
ATOM 778 C C . ASN A 1 102 ? 17.109 5.679 2.405 1.00 55.34 102 ASN A C 1
ATOM 780 O O . ASN A 1 102 ? 17.250 4.751 1.610 1.00 55.34 102 ASN A O 1
ATOM 784 N N . PHE A 1 103 ? 16.397 6.761 2.086 1.00 64.62 103 PHE A N 1
ATOM 785 C CA . PH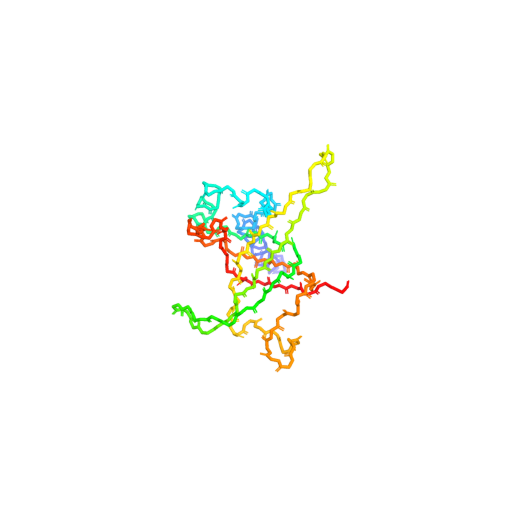E A 1 103 ? 15.923 7.005 0.719 1.00 64.62 103 PHE A CA 1
ATOM 786 C C . PHE A 1 103 ? 17.066 7.439 -0.202 1.00 64.62 103 PHE A C 1
ATOM 788 O O . PHE A 1 103 ? 18.165 7.752 0.262 1.00 64.62 103 PHE A O 1
ATOM 795 N N . SER A 1 104 ? 16.806 7.455 -1.513 1.00 61.19 104 SER A N 1
ATOM 796 C CA . SER A 1 104 ? 17.722 8.060 -2.486 1.00 61.19 104 SER A CA 1
ATOM 797 C C . SER A 1 104 ? 18.062 9.509 -2.096 1.00 61.19 104 SER A C 1
ATOM 799 O O . SER A 1 104 ? 17.359 10.109 -1.282 1.00 61.19 104 SER A O 1
ATOM 801 N N . GLU A 1 105 ? 19.104 10.104 -2.690 1.00 60.62 105 GLU A N 1
ATOM 802 C CA . GLU A 1 105 ? 19.468 11.515 -2.433 1.00 60.62 105 GLU A CA 1
ATOM 803 C C . GLU A 1 105 ? 18.284 12.492 -2.615 1.00 60.62 105 GLU A C 1
ATOM 805 O O . GLU A 1 105 ? 18.247 13.541 -1.976 1.00 60.62 105 GLU A O 1
ATOM 810 N N . ASP A 1 106 ? 17.273 12.105 -3.402 1.00 68.75 106 ASP A N 1
ATOM 811 C CA . ASP A 1 106 ? 16.055 12.879 -3.670 1.00 68.75 106 ASP A CA 1
ATOM 812 C C . ASP A 1 106 ? 14.910 12.647 -2.658 1.00 68.75 106 ASP A C 1
ATOM 814 O O . ASP A 1 106 ? 13.852 13.283 -2.745 1.00 68.75 106 ASP A O 1
ATOM 818 N N . GLY A 1 107 ? 15.094 11.737 -1.696 1.00 73.44 107 GLY A N 1
ATOM 819 C CA . GLY A 1 107 ? 14.075 11.349 -0.716 1.00 73.44 107 GLY A CA 1
ATOM 820 C C . GLY A 1 107 ? 13.023 10.373 -1.257 1.00 73.44 107 GLY A C 1
ATOM 821 O O . GLY A 1 107 ? 11.919 10.315 -0.722 1.00 73.44 107 GLY A O 1
ATOM 822 N N . LEU A 1 108 ? 13.338 9.627 -2.323 1.00 82.69 108 LEU A N 1
ATOM 823 C CA . LEU A 1 108 ? 12.430 8.680 -2.980 1.00 82.69 108 LEU A CA 1
ATOM 824 C C . LEU A 1 108 ? 12.831 7.220 -2.719 1.00 82.69 108 LEU A C 1
ATOM 826 O O . LEU A 1 108 ? 13.999 6.913 -2.457 1.00 82.69 108 LEU A O 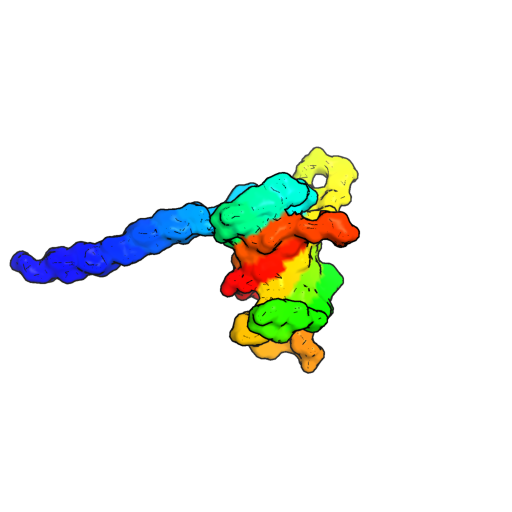1
ATOM 830 N N . ILE A 1 109 ? 11.869 6.298 -2.838 1.00 84.12 109 ILE A N 1
ATOM 831 C CA . ILE A 1 109 ? 12.167 4.860 -2.851 1.00 84.12 109 ILE A CA 1
ATOM 832 C C . ILE A 1 109 ? 12.490 4.454 -4.290 1.00 84.12 109 ILE A C 1
ATOM 834 O O . ILE A 1 109 ? 11.648 4.648 -5.168 1.00 84.12 109 ILE A O 1
ATOM 838 N N . PRO A 1 110 ? 13.670 3.871 -4.566 1.00 85.75 110 PRO A N 1
ATOM 839 C CA . PRO A 1 110 ? 14.017 3.455 -5.918 1.00 85.75 110 PRO A CA 1
ATOM 840 C C . PRO A 1 110 ? 13.009 2.448 -6.484 1.00 85.75 110 PRO A C 1
ATOM 842 O O . PRO A 1 110 ? 12.629 1.488 -5.805 1.00 85.75 110 PRO A O 1
ATOM 845 N N . ALA A 1 111 ? 12.620 2.628 -7.746 1.00 89.44 111 ALA A N 1
ATOM 846 C CA . ALA A 1 111 ? 11.832 1.633 -8.466 1.00 89.44 111 ALA A CA 1
ATOM 847 C C . ALA A 1 111 ? 12.559 0.275 -8.490 1.00 89.44 111 ALA A C 1
ATOM 849 O O . ALA A 1 111 ? 13.785 0.211 -8.583 1.00 89.44 111 ALA A O 1
ATOM 850 N N . GLY A 1 112 ? 11.798 -0.812 -8.381 1.00 87.44 112 GLY A N 1
ATOM 851 C CA . GLY A 1 112 ? 12.317 -2.173 -8.248 1.00 87.44 112 GLY A CA 1
ATOM 852 C C . GLY A 1 112 ? 12.717 -2.570 -6.824 1.00 87.44 112 GLY A C 1
ATOM 853 O O . GLY A 1 112 ? 12.971 -3.749 -6.595 1.00 87.44 112 GLY A O 1
ATOM 854 N N . SER A 1 113 ? 12.719 -1.644 -5.856 1.00 89.00 113 SER A N 1
ATOM 855 C CA . SER A 1 113 ? 12.883 -2.004 -4.441 1.00 89.00 113 SER A CA 1
ATOM 856 C C . SER A 1 113 ? 11.736 -2.911 -4.004 1.00 89.00 113 SER A C 1
ATOM 858 O O . SER A 1 113 ? 10.575 -2.620 -4.297 1.00 89.00 113 SER A O 1
ATOM 860 N N . ARG A 1 114 ? 12.038 -3.990 -3.282 1.00 90.38 114 ARG A N 1
ATOM 861 C CA . ARG A 1 114 ? 11.016 -4.868 -2.705 1.00 90.38 114 ARG A CA 1
ATOM 862 C C . ARG A 1 114 ? 10.662 -4.376 -1.308 1.00 90.38 114 ARG A C 1
ATOM 864 O O . ARG A 1 114 ? 11.544 -4.189 -0.472 1.00 90.38 114 ARG A O 1
ATOM 871 N N . LEU A 1 115 ? 9.376 -4.163 -1.054 1.00 89.25 115 LEU A N 1
ATOM 872 C CA . LEU A 1 115 ? 8.876 -3.681 0.229 1.00 89.25 115 LEU A CA 1
ATOM 873 C C . LEU A 1 115 ? 7.914 -4.689 0.847 1.00 89.25 115 LEU A C 1
ATOM 875 O O . LEU A 1 115 ? 7.100 -5.292 0.151 1.00 89.25 115 LEU A O 1
ATOM 879 N N . LEU A 1 116 ? 7.984 -4.793 2.172 1.00 90.12 116 LEU A N 1
ATOM 880 C CA . LEU A 1 116 ? 6.941 -5.365 3.013 1.00 90.12 116 LEU A CA 1
ATOM 881 C C . LEU A 1 116 ? 6.338 -4.232 3.845 1.00 90.12 116 LEU A C 1
ATOM 883 O O . LEU A 1 116 ? 7.053 -3.596 4.621 1.00 90.12 116 LEU A O 1
ATOM 887 N N . ILE A 1 117 ? 5.049 -3.959 3.679 1.00 90.00 117 ILE A N 1
ATOM 888 C CA . ILE A 1 117 ? 4.362 -2.815 4.282 1.00 90.00 117 ILE A CA 1
ATOM 889 C C . ILE A 1 117 ? 3.168 -3.301 5.098 1.00 90.00 117 ILE A C 1
ATOM 891 O O . ILE A 1 117 ? 2.293 -3.976 4.574 1.00 90.00 117 ILE A O 1
ATOM 895 N N . ALA A 1 118 ? 3.083 -2.893 6.360 1.00 90.81 118 ALA A N 1
ATOM 896 C CA . ALA A 1 118 ? 1.825 -2.893 7.093 1.00 90.81 118 ALA A CA 1
ATOM 897 C C . ALA A 1 118 ? 1.096 -1.581 6.787 1.00 90.81 118 ALA A C 1
ATOM 899 O O . ALA A 1 118 ? 1.600 -0.505 7.125 1.00 90.81 118 ALA A O 1
ATOM 900 N N . ALA A 1 119 ? -0.064 -1.650 6.139 1.00 93.00 119 ALA A N 1
ATOM 901 C CA . ALA A 1 119 ? -0.796 -0.470 5.690 1.00 93.00 119 ALA A CA 1
ATOM 902 C C . ALA A 1 119 ? -2.273 -0.546 6.075 1.00 93.00 119 ALA A C 1
ATOM 904 O O . ALA A 1 119 ? -2.895 -1.596 5.975 1.00 93.00 119 ALA A O 1
ATOM 905 N N . ARG A 1 120 ? -2.848 0.573 6.510 1.00 93.75 120 ARG A N 1
ATOM 906 C CA . ARG A 1 120 ? -4.288 0.722 6.719 1.00 93.75 120 ARG A CA 1
ATOM 907 C C . ARG A 1 120 ? -4.955 1.003 5.379 1.00 93.75 120 ARG A C 1
ATOM 909 O O . ARG A 1 120 ? -4.578 1.970 4.726 1.00 93.75 120 ARG A O 1
ATOM 916 N N . VAL A 1 121 ? -5.938 0.203 4.981 1.00 94.06 121 VAL A N 1
ATOM 917 C CA . VAL A 1 121 ? -6.690 0.454 3.739 1.00 94.06 121 VAL A CA 1
ATOM 918 C C . VAL A 1 121 ? -7.509 1.735 3.906 1.00 94.06 121 VAL A C 1
ATOM 920 O O . VAL A 1 121 ? -8.170 1.909 4.928 1.00 94.06 121 VAL A O 1
ATOM 923 N N . THR A 1 122 ? -7.438 2.643 2.933 1.00 94.31 122 THR A N 1
ATOM 924 C CA . THR A 1 122 ? -8.167 3.924 2.957 1.00 94.31 122 THR A CA 1
ATOM 925 C C . THR A 1 122 ? -9.309 3.964 1.953 1.00 94.31 122 THR A C 1
ATOM 927 O O . THR A 1 122 ? -10.244 4.736 2.142 1.00 94.31 122 THR A O 1
ATOM 930 N N . GLY A 1 123 ? -9.279 3.109 0.928 1.00 94.94 123 GLY A N 1
ATOM 931 C CA . GLY A 1 123 ? -10.396 2.933 0.010 1.00 94.94 123 GLY A CA 1
ATOM 932 C C . GLY A 1 123 ? -9.958 2.455 -1.365 1.00 94.94 123 GLY A C 1
ATOM 933 O O . GLY A 1 123 ? -8.898 1.849 -1.531 1.00 94.94 123 GLY A O 1
ATOM 934 N N . PHE A 1 124 ? -10.798 2.745 -2.351 1.00 94.56 124 PHE A N 1
ATOM 935 C CA . PHE A 1 124 ? -10.538 2.477 -3.756 1.00 94.56 124 PHE A CA 1
ATOM 936 C C . PHE A 1 124 ? -10.677 3.775 -4.544 1.00 94.56 124 PHE A C 1
ATOM 938 O O . PHE A 1 124 ? -11.656 4.500 -4.377 1.00 94.56 124 PHE A O 1
ATOM 945 N N . ASN A 1 125 ? -9.688 4.082 -5.378 1.00 92.69 125 ASN A N 1
ATOM 946 C CA . ASN A 1 125 ? -9.722 5.263 -6.224 1.00 92.69 125 ASN A CA 1
ATOM 947 C C . ASN A 1 125 ? -10.343 4.893 -7.576 1.00 92.69 125 ASN A C 1
ATOM 949 O O . ASN A 1 125 ? -9.691 4.267 -8.412 1.00 92.69 125 ASN A O 1
ATOM 953 N N . ASP A 1 126 ? -11.598 5.294 -7.787 1.00 89.00 126 ASP A N 1
ATOM 954 C CA . ASP A 1 126 ? -12.372 4.956 -8.990 1.00 89.00 126 ASP A CA 1
ATOM 955 C C . ASP A 1 126 ? -11.787 5.545 -10.284 1.00 89.00 126 ASP A C 1
ATOM 957 O O . ASP A 1 126 ? -11.968 4.973 -11.358 1.00 89.00 126 ASP A O 1
ATOM 961 N N . GLU A 1 127 ? -11.070 6.671 -10.205 1.00 89.19 127 GLU A N 1
ATOM 962 C CA . GLU A 1 127 ? -10.464 7.316 -11.378 1.00 89.19 127 GLU A CA 1
ATOM 963 C C . GLU A 1 127 ? -9.249 6.536 -11.885 1.00 89.19 127 GLU A C 1
ATOM 965 O O . GLU A 1 127 ? -9.076 6.343 -13.090 1.00 89.19 127 GLU A O 1
ATOM 970 N N . SER A 1 128 ? -8.400 6.086 -10.959 1.00 85.94 128 SER A N 1
ATOM 971 C CA . SER A 1 128 ? -7.186 5.325 -11.277 1.00 85.94 128 SER A CA 1
ATOM 972 C C . SER A 1 128 ? -7.413 3.814 -11.333 1.00 85.94 128 SER A C 1
ATOM 974 O O . SER A 1 128 ? -6.591 3.101 -11.906 1.00 85.94 128 SER A O 1
ATOM 976 N N . GLY A 1 129 ? -8.517 3.318 -10.766 1.00 90.88 129 GLY A N 1
ATOM 977 C CA . GLY A 1 129 ? -8.812 1.892 -10.656 1.00 90.88 129 GLY A CA 1
ATOM 978 C C . GLY A 1 129 ? -7.865 1.150 -9.710 1.00 90.88 129 GLY A C 1
ATOM 979 O O . GLY A 1 129 ? -7.598 -0.032 -9.924 1.00 90.88 129 GLY A O 1
ATOM 980 N N . ILE A 1 130 ? -7.299 1.844 -8.716 1.00 93.12 130 ILE A N 1
ATOM 981 C CA . ILE A 1 130 ? -6.257 1.312 -7.832 1.00 93.12 130 ILE A CA 1
ATOM 982 C C . ILE A 1 130 ? -6.686 1.484 -6.364 1.00 93.12 130 ILE A C 1
ATOM 984 O O . ILE A 1 130 ? -7.123 2.573 -5.982 1.00 93.12 130 ILE A O 1
ATOM 988 N N . PRO A 1 131 ? -6.549 0.449 -5.513 1.00 94.88 131 PRO A N 1
ATOM 989 C CA . PRO A 1 131 ? -6.761 0.585 -4.079 1.00 94.88 131 PRO A CA 1
ATOM 990 C C . PRO A 1 131 ? -5.723 1.506 -3.439 1.00 94.88 131 PRO A C 1
ATOM 992 O O . PRO A 1 131 ? -4.535 1.491 -3.784 1.00 94.88 131 PRO A O 1
ATOM 995 N N . GLU A 1 132 ? -6.172 2.256 -2.441 1.00 95.12 132 GLU A N 1
ATOM 996 C CA . GLU A 1 132 ? -5.342 3.183 -1.685 1.00 95.12 132 GLU A CA 1
ATOM 997 C C . GLU A 1 132 ? -5.211 2.727 -0.232 1.00 95.12 132 GLU A C 1
ATOM 999 O O . GLU A 1 132 ? -6.140 2.183 0.381 1.00 95.12 132 GLU A O 1
ATOM 1004 N N . ALA A 1 133 ? -4.022 2.936 0.320 1.00 94.75 133 ALA A N 1
ATOM 1005 C CA . ALA A 1 133 ? -3.714 2.621 1.699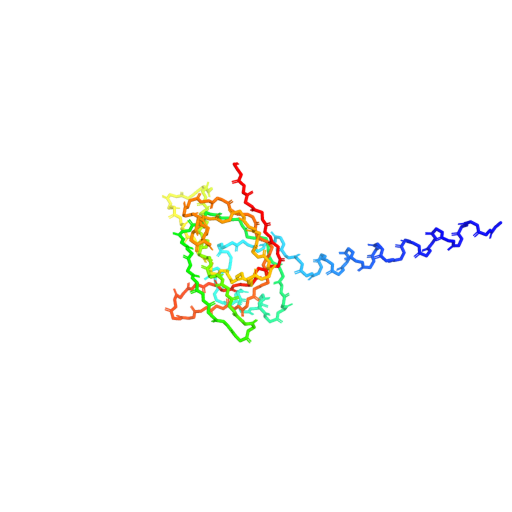 1.00 94.75 133 ALA A CA 1
ATOM 1006 C C . ALA A 1 133 ? -2.763 3.658 2.302 1.00 94.75 133 ALA A C 1
ATOM 1008 O O . ALA A 1 133 ? -2.077 4.407 1.608 1.00 94.75 133 ALA A O 1
ATOM 1009 N N . ARG A 1 134 ? -2.678 3.665 3.628 1.00 93.44 134 ARG A N 1
ATOM 1010 C CA . ARG A 1 134 ? -1.741 4.480 4.395 1.00 93.44 134 ARG A CA 1
ATOM 1011 C C . ARG A 1 134 ? -0.781 3.592 5.162 1.00 93.44 134 ARG A C 1
ATOM 1013 O O . ARG A 1 134 ? -1.203 2.698 5.892 1.00 93.44 134 ARG A O 1
ATOM 1020 N N . MET A 1 135 ? 0.509 3.848 5.019 1.00 92.00 135 MET A N 1
ATOM 1021 C CA . MET A 1 135 ? 1.550 3.100 5.707 1.00 92.00 135 MET A CA 1
ATOM 1022 C C . MET A 1 135 ? 1.455 3.294 7.226 1.00 92.00 135 MET A C 1
ATOM 1024 O O . MET A 1 135 ? 1.285 4.405 7.723 1.00 92.00 135 MET A O 1
ATOM 1028 N N . VAL A 1 136 ? 1.565 2.183 7.952 1.00 90.25 136 VAL A N 1
ATOM 1029 C CA . VAL A 1 136 ? 1.708 2.130 9.415 1.00 90.25 136 VAL A CA 1
ATOM 1030 C C . VAL A 1 136 ? 3.138 1.739 9.781 1.00 90.25 136 VAL A C 1
ATOM 1032 O O . VAL A 1 136 ? 3.732 2.290 10.703 1.00 90.25 136 VAL A O 1
ATOM 1035 N N . SER A 1 137 ? 3.698 0.767 9.061 1.00 87.75 137 SER A N 1
ATOM 1036 C CA . SER A 1 137 ? 5.096 0.366 9.179 1.00 87.75 137 SER A CA 1
ATOM 1037 C C . SER A 1 137 ? 5.564 -0.254 7.869 1.00 87.75 137 SER A C 1
ATOM 1039 O O . SER A 1 137 ? 4.750 -0.753 7.092 1.00 87.75 137 SER A O 1
ATOM 1041 N N . TYR A 1 138 ? 6.867 -0.255 7.615 1.00 89.00 138 TYR A N 1
ATOM 1042 C CA . TYR A 1 138 ? 7.420 -0.889 6.427 1.00 89.00 138 TYR A CA 1
ATOM 1043 C C . TYR A 1 138 ? 8.838 -1.398 6.655 1.00 89.00 138 TYR A C 1
ATOM 1045 O O . TYR A 1 138 ? 9.550 -0.975 7.570 1.00 89.00 138 TYR A O 1
ATOM 1053 N N . ARG A 1 139 ? 9.257 -2.294 5.768 1.00 86.88 139 ARG A N 1
ATOM 1054 C CA . ARG A 1 139 ? 10.623 -2.782 5.659 1.00 86.88 139 ARG A CA 1
ATOM 1055 C C . ARG A 1 139 ? 11.016 -2.880 4.192 1.00 86.88 139 ARG A C 1
ATOM 1057 O O . ARG A 1 139 ? 10.270 -3.427 3.384 1.00 86.88 139 ARG A O 1
ATOM 1064 N N . VAL A 1 140 ? 12.205 -2.375 3.875 1.00 86.31 140 VAL A N 1
ATOM 1065 C CA . VAL A 1 140 ? 12.869 -2.633 2.592 1.00 86.31 140 VAL A CA 1
ATOM 1066 C C . VAL A 1 140 ? 13.542 -4.000 2.680 1.00 86.31 140 VAL A C 1
ATOM 1068 O O . VAL A 1 140 ? 14.197 -4.295 3.684 1.00 86.31 140 VAL A O 1
ATOM 1071 N N . LEU A 1 141 ? 13.312 -4.850 1.684 1.00 84.81 141 LEU A N 1
ATOM 1072 C CA . LEU A 1 141 ? 13.897 -6.184 1.594 1.00 84.81 141 LEU A CA 1
ATOM 1073 C C . LEU A 1 141 ? 15.080 -6.143 0.618 1.00 84.81 141 LEU A C 1
ATOM 1075 O O . LEU A 1 141 ? 14.914 -5.677 -0.510 1.00 84.81 141 LEU A O 1
ATOM 1079 N N . ASP A 1 142 ? 16.238 -6.621 1.083 1.00 76.25 142 ASP A N 1
ATOM 1080 C CA . ASP A 1 142 ? 17.474 -6.781 0.300 1.00 76.25 142 ASP A CA 1
ATOM 1081 C C . ASP A 1 142 ? 17.459 -8.063 -0.551 1.00 76.25 142 ASP A C 1
ATOM 1083 O O . ASP A 1 142 ? 16.869 -9.078 -0.096 1.00 76.25 142 ASP A O 1
#

Radius of gyration: 18.21 Å; chains: 1; bounding box: 36×39×67 Å

Secondary structure (DSSP, 8-state):
--HHHHHHHHHHHHHHHHHHHHHHEESS--HHHHTSHHHHHHHHHTT-EEEEEEEEEEEEEEEETTEEEEEEEEEEEE-SS-SS-EEEEEEEEEEGGG--S-S-TTS-PPTT-EEEEEEEEEEEETTTTEEEEEEEEEEEE-